Protein AF-A0A8C6T7V8-F1 (afdb_monomer_lite)

Sequence (149 aa):
MKMLRFRSPSLRSVDQEILCTIRLLDDSEISCSIQRDTKGQYLLDHVCNHYNLMEKDYFGIRYVDPEKQRHWLKPNKAVVRQMKSAQQPYTMCFRVKFYPHEPMKIKEELTSPVLVAKHAFLRDIIVRKRTGVQSRLERAPSSQLSVQT

Radius of gyration: 23.54 Å; chains: 1; bounding box: 68×48×85 Å

Foldseek 3Di:
DDPDPPPDPPPVPPFPWAWAWEQELLRDIDIDTDGQFAFQLVVLVVRCVVVVHPCSVQKFKWFAAPVRDIDTGDRGGGPCVVCVRPDPPHYIYIGGDDDPPDPPVCPPDDPDVVVVVVVVVVVVSVVCSVPVDPDDPPDDPPDDDDDDD

Secondary structure (DSSP, 8-state):
-----------TTS---EEEEEE-TTS-EEEEEE-TT-BHHHHHHHHHHHTT-S-GGGEEEEEE-TT--EEEPPTTSBHHHHSTTSPSSEEEEEEE----S-SSGGGSS---HHHHHHHHHHHHHHHHHHH------------------

Structure (mmCIF, N/CA/C/O backbone):
data_AF-A0A8C6T7V8-F1
#
_entry.id   AF-A0A8C6T7V8-F1
#
loop_
_atom_site.group_PDB
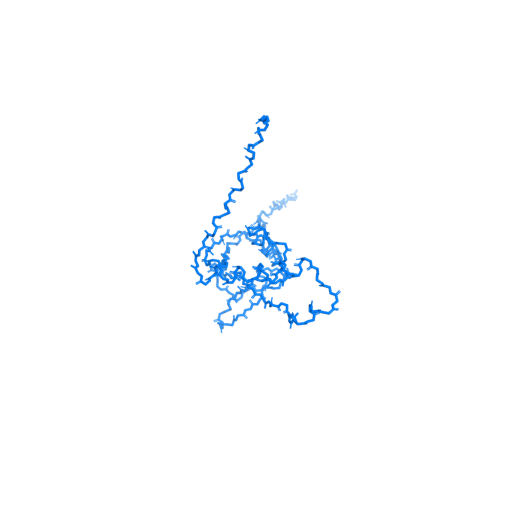_atom_site.id
_atom_site.type_symbol
_atom_site.label_atom_id
_atom_site.label_alt_id
_atom_site.label_comp_id
_atom_site.label_asym_id
_atom_site.label_entity_id
_atom_site.label_seq_id
_atom_site.pdbx_PDB_ins_code
_atom_site.Cartn_x
_atom_site.Cartn_y
_atom_site.Cartn_z
_atom_site.occupancy
_atom_site.B_iso_or_equiv
_atom_site.auth_seq_id
_atom_site.auth_co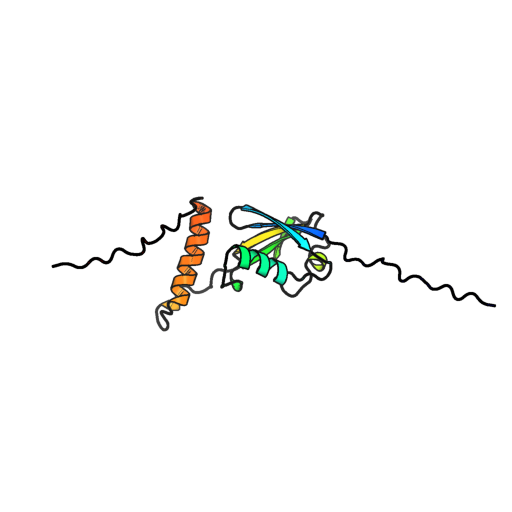mp_id
_atom_site.auth_asym_id
_atom_site.auth_atom_id
_atom_site.pdbx_PDB_model_num
ATOM 1 N N . MET A 1 1 ? -3.070 21.329 55.517 1.00 42.19 1 MET A N 1
ATOM 2 C CA . MET A 1 1 ? -2.074 20.824 54.545 1.00 42.19 1 MET A CA 1
ATOM 3 C C . MET A 1 1 ? -2.821 20.339 53.305 1.00 42.19 1 MET A C 1
ATOM 5 O O . MET A 1 1 ? -3.625 19.426 53.423 1.00 42.19 1 MET A O 1
ATOM 9 N N . LYS A 1 2 ? -2.671 21.002 52.149 1.00 40.59 2 LYS A N 1
ATOM 10 C CA . LYS A 1 2 ? -3.310 20.574 50.890 1.00 40.59 2 LYS A CA 1
ATOM 11 C C . LYS A 1 2 ? -2.434 19.489 50.268 1.00 40.59 2 LYS A C 1
ATOM 13 O O . LYS A 1 2 ? -1.326 19.786 49.837 1.00 40.59 2 LYS A O 1
ATOM 18 N N . MET A 1 3 ? -2.911 18.245 50.253 1.00 41.12 3 MET A N 1
ATOM 19 C CA . MET A 1 3 ? -2.239 17.174 49.520 1.00 41.12 3 MET A CA 1
ATOM 20 C C . MET A 1 3 ? -2.287 17.495 48.026 1.00 41.12 3 MET A C 1
ATOM 22 O O . MET A 1 3 ? -3.354 17.471 47.408 1.00 41.12 3 MET A O 1
ATOM 26 N N . LEU A 1 4 ? -1.128 17.822 47.453 1.00 43.91 4 LEU A N 1
ATOM 27 C CA . LEU A 1 4 ? -0.936 17.860 46.011 1.00 43.91 4 LEU A CA 1
ATOM 28 C C . LEU A 1 4 ? -1.153 16.436 45.499 1.00 43.91 4 LEU A C 1
ATOM 30 O O . LEU A 1 4 ? -0.313 15.558 45.683 1.00 43.91 4 LEU A O 1
ATOM 34 N N . ARG A 1 5 ? -2.314 16.194 44.883 1.00 47.78 5 ARG A N 1
ATOM 35 C CA . ARG A 1 5 ? -2.516 15.001 44.066 1.00 47.78 5 ARG A CA 1
ATOM 36 C C . ARG A 1 5 ? -1.521 15.094 42.918 1.00 47.78 5 ARG A C 1
ATOM 38 O O . ARG A 1 5 ? -1.770 15.810 41.950 1.00 47.78 5 ARG A O 1
ATOM 45 N N . PHE A 1 6 ? -0.411 14.370 43.025 1.00 48.94 6 PHE A N 1
ATOM 46 C CA . PHE A 1 6 ? 0.344 13.956 41.855 1.00 48.94 6 PHE A CA 1
ATOM 47 C C . PHE A 1 6 ? -0.652 13.228 40.954 1.00 48.94 6 PHE A C 1
ATOM 49 O O . PHE A 1 6 ? -1.046 12.094 41.222 1.00 48.94 6 PHE A O 1
ATOM 56 N N . ARG A 1 7 ? -1.138 13.917 39.916 1.00 47.34 7 ARG A N 1
ATOM 57 C CA . ARG A 1 7 ? -1.722 13.241 38.767 1.00 47.34 7 ARG A CA 1
ATOM 58 C C . ARG A 1 7 ? -0.585 12.402 38.217 1.00 47.34 7 ARG A C 1
ATOM 60 O O . ARG A 1 7 ? 0.313 12.942 37.577 1.00 47.34 7 ARG A O 1
ATOM 67 N N . SER A 1 8 ? -0.601 11.108 38.522 1.00 48.47 8 SER A N 1
ATOM 68 C CA . SER A 1 8 ? 0.184 10.123 37.793 1.00 48.47 8 SER A CA 1
ATOM 69 C C . SER A 1 8 ? 0.040 10.460 36.308 1.00 48.47 8 SER A C 1
ATOM 71 O O . SER A 1 8 ? -1.097 10.704 35.876 1.00 48.47 8 SER A O 1
ATOM 73 N N . PRO A 1 9 ? 1.134 10.553 35.532 1.00 41.47 9 PRO A N 1
ATOM 74 C CA . PRO A 1 9 ? 1.004 10.716 34.097 1.00 41.47 9 PRO A CA 1
ATOM 75 C C . PRO A 1 9 ? 0.177 9.521 33.648 1.00 41.47 9 PRO A C 1
ATOM 77 O O . PRO A 1 9 ? 0.573 8.371 33.833 1.00 41.47 9 PRO A O 1
ATOM 80 N N . SER A 1 10 ? -1.049 9.772 33.192 1.00 45.72 10 SER A N 1
ATOM 81 C CA . SER A 1 10 ? -1.862 8.679 32.703 1.00 45.72 10 SER A CA 1
ATOM 82 C C . SER A 1 10 ? -1.089 8.127 31.515 1.00 45.72 10 SER A C 1
ATOM 84 O O . SER A 1 10 ? -0.937 8.837 30.524 1.00 45.72 10 SER A O 1
ATOM 86 N N . LEU A 1 11 ? -0.625 6.882 31.601 1.00 50.94 11 LEU A N 1
ATOM 87 C CA . LEU A 1 11 ? -0.050 6.098 30.499 1.00 50.94 11 LEU A CA 1
ATOM 88 C C . LEU A 1 11 ? -1.061 5.880 29.346 1.00 50.94 11 LEU A C 1
ATOM 90 O O . LEU A 1 11 ? -0.934 4.958 28.548 1.00 50.94 11 LEU A O 1
ATOM 94 N N . ARG A 1 12 ? -2.096 6.723 29.241 1.00 49.31 12 ARG A N 1
ATOM 95 C CA . ARG A 1 12 ? -3.102 6.756 28.182 1.00 49.31 12 ARG A CA 1
ATOM 96 C C . ARG A 1 12 ? -2.525 7.396 26.915 1.00 49.31 12 ARG A C 1
ATOM 98 O O . ARG A 1 12 ? -3.105 8.341 26.392 1.00 49.31 12 ARG A O 1
ATOM 105 N N . SER A 1 13 ? -1.389 6.899 26.438 1.00 49.09 13 SER A N 1
ATOM 106 C CA . SER A 1 13 ? -0.925 7.130 25.064 1.00 49.09 13 SER A CA 1
ATOM 107 C C . SER A 1 13 ? 0.208 6.188 24.643 1.00 49.09 13 SER A C 1
ATOM 109 O O . SER A 1 13 ? 1.015 6.580 23.809 1.00 49.09 13 SER A O 1
ATOM 111 N N . VAL A 1 14 ? 0.316 4.975 25.204 1.00 52.25 14 VAL A N 1
ATOM 112 C CA . VAL A 1 14 ? 1.149 3.950 24.552 1.00 52.25 14 VAL A CA 1
ATOM 113 C C . VAL A 1 14 ? 0.493 3.673 23.203 1.00 52.25 14 VAL A C 1
ATOM 115 O O . VAL A 1 14 ? -0.691 3.333 23.155 1.00 52.25 14 VAL A O 1
ATOM 118 N N . ASP A 1 15 ? 1.227 3.971 22.136 1.00 59.22 15 ASP A N 1
ATOM 119 C CA . ASP A 1 15 ? 0.774 3.990 20.752 1.00 59.22 15 ASP A CA 1
ATOM 120 C C . ASP A 1 15 ? -0.117 2.797 20.429 1.00 59.22 15 ASP A C 1
ATOM 122 O O . ASP A 1 15 ? 0.326 1.653 20.389 1.00 59.22 15 ASP A O 1
ATOM 126 N N . GLN A 1 16 ? -1.407 3.063 20.220 1.00 73.50 16 GLN A N 1
ATOM 127 C CA . GLN A 1 16 ? -2.335 2.028 19.799 1.00 73.50 16 GLN A CA 1
ATOM 128 C C . GLN A 1 16 ? -1.951 1.603 18.384 1.00 73.50 16 GLN A C 1
ATOM 130 O O . GLN A 1 16 ? -2.287 2.277 17.406 1.00 73.50 16 GLN A O 1
ATOM 135 N N . GLU A 1 17 ? -1.217 0.504 18.321 1.00 85.38 17 GLU A N 1
ATOM 136 C CA . GLU A 1 17 ? -0.847 -0.197 17.111 1.00 85.38 17 GLU A CA 1
ATOM 137 C C . GLU A 1 17 ? -2.100 -0.729 16.410 1.00 85.38 17 GLU A C 1
ATOM 139 O O . GLU A 1 17 ? -2.964 -1.372 17.010 1.00 85.38 17 GLU A O 1
ATOM 144 N N . ILE A 1 18 ? -2.226 -0.399 15.129 1.00 90.00 18 ILE A N 1
ATOM 145 C CA . ILE A 1 18 ? -3.336 -0.804 14.275 1.00 90.00 18 ILE A CA 1
ATOM 146 C C . ILE A 1 18 ? -2.788 -1.797 13.262 1.00 90.00 18 ILE A C 1
ATOM 148 O O . ILE A 1 18 ? -1.882 -1.475 12.495 1.00 90.00 18 ILE A O 1
ATOM 152 N N . LEU A 1 19 ? -3.372 -2.991 13.231 1.00 90.56 19 LEU A N 1
ATOM 153 C CA . LEU A 1 19 ? -3.022 -4.007 12.248 1.00 90.56 19 LEU A CA 1
ATOM 154 C C . LEU A 1 19 ? -3.584 -3.643 10.872 1.00 90.56 19 LEU A C 1
ATOM 156 O O . LEU A 1 19 ? -4.751 -3.255 10.730 1.00 90.56 19 LEU A O 1
ATOM 160 N N . CYS A 1 20 ? -2.754 -3.797 9.848 1.00 92.81 20 CYS A N 1
ATOM 161 C CA . CYS A 1 20 ? -3.152 -3.674 8.458 1.00 92.81 20 CYS A CA 1
ATOM 162 C C . CYS A 1 20 ? -2.527 -4.774 7.601 1.00 92.81 20 CYS A C 1
ATOM 164 O O . CYS A 1 20 ? -1.459 -5.297 7.909 1.00 92.81 20 CYS A O 1
ATOM 166 N N . THR A 1 21 ? -3.201 -5.105 6.508 1.00 95.50 21 THR A N 1
ATOM 167 C CA . THR A 1 21 ? -2.771 -6.125 5.554 1.00 95.50 21 THR A CA 1
ATOM 168 C C . THR A 1 21 ? -2.558 -5.476 4.198 1.00 95.50 21 THR A C 1
ATOM 170 O O . THR A 1 21 ? -3.423 -4.751 3.693 1.00 95.50 21 THR A O 1
ATOM 173 N N . ILE A 1 22 ? -1.403 -5.732 3.588 1.00 96.06 22 ILE A N 1
ATOM 174 C CA . ILE A 1 22 ? -1.088 -5.297 2.230 1.00 96.06 22 ILE A CA 1
ATOM 175 C C . ILE A 1 22 ? -1.008 -6.524 1.336 1.00 96.06 22 ILE A C 1
ATOM 177 O O . ILE A 1 22 ? -0.096 -7.338 1.457 1.00 96.06 22 ILE A O 1
ATOM 181 N N . ARG A 1 23 ? -1.933 -6.611 0.380 1.00 95.12 23 ARG A N 1
ATOM 182 C CA . ARG A 1 23 ? -1.885 -7.612 -0.680 1.00 95.12 23 ARG A CA 1
ATOM 183 C C . ARG A 1 23 ? -0.898 -7.187 -1.757 1.00 95.12 23 ARG A C 1
ATOM 185 O O . ARG A 1 23 ? -1.058 -6.127 -2.379 1.00 95.12 23 ARG A O 1
ATOM 192 N N . LEU A 1 24 ? 0.119 -8.002 -1.973 1.00 91.62 24 LEU A N 1
ATOM 193 C CA . LEU A 1 24 ? 1.250 -7.714 -2.832 1.00 91.62 24 LEU A CA 1
ATOM 194 C C . LEU A 1 24 ? 0.933 -7.933 -4.314 1.00 91.62 24 LEU A C 1
ATOM 196 O O . LEU A 1 24 ? -0.227 -8.013 -4.740 1.00 91.62 24 LEU A O 1
ATOM 200 N N . LEU A 1 25 ? 1.987 -7.943 -5.130 1.00 86.31 25 LEU A N 1
ATOM 201 C CA . LEU A 1 25 ? 1.889 -8.133 -6.562 1.00 86.31 25 LEU A CA 1
ATOM 202 C C . LEU A 1 25 ? 1.515 -9.594 -6.887 1.00 86.31 25 LEU A C 1
ATOM 204 O O . LEU A 1 25 ? 0.536 -9.834 -7.578 1.00 86.31 25 LEU A O 1
ATOM 208 N N . ASP A 1 26 ? 2.199 -10.576 -6.351 1.00 82.81 26 ASP A N 1
ATOM 209 C CA . ASP A 1 26 ? 1.860 -12.004 -6.511 1.00 82.81 26 ASP A CA 1
ATOM 210 C C . ASP A 1 26 ? 0.576 -12.456 -5.773 1.00 82.81 26 ASP A C 1
ATOM 212 O O . ASP A 1 26 ? 0.332 -13.648 -5.640 1.00 82.81 26 ASP A O 1
ATOM 216 N N . ASP A 1 27 ? -0.242 -11.512 -5.293 1.00 85.88 27 ASP A N 1
ATOM 217 C CA . ASP A 1 27 ? -1.429 -11.735 -4.462 1.00 85.88 27 ASP A CA 1
ATOM 218 C C . ASP A 1 27 ? -1.158 -12.397 -3.097 1.00 85.88 27 ASP A C 1
ATOM 220 O O . ASP A 1 27 ? -2.113 -12.640 -2.358 1.00 85.88 27 ASP A O 1
ATOM 224 N N . SER A 1 28 ? 0.110 -12.571 -2.703 1.00 90.25 28 SER A N 1
ATOM 225 C CA . SER A 1 28 ? 0.467 -12.841 -1.306 1.00 90.25 28 SER A CA 1
ATOM 226 C C . SER A 1 28 ? 0.139 -11.639 -0.412 1.00 90.25 28 SER A C 1
ATOM 228 O O . SER A 1 28 ? -0.105 -10.525 -0.889 1.00 90.25 28 SER A O 1
ATOM 230 N N . GLU A 1 29 ? 0.116 -11.851 0.900 1.00 93.69 29 GLU A N 1
ATOM 231 C CA . GLU A 1 29 ? -0.242 -10.828 1.879 1.00 93.69 29 GLU A CA 1
ATOM 232 C C . GLU A 1 29 ? 0.868 -10.640 2.911 1.00 93.69 29 GLU A C 1
ATOM 234 O O . GLU A 1 29 ? 1.448 -11.605 3.404 1.00 93.69 29 GLU A O 1
ATOM 239 N N . ILE A 1 30 ? 1.140 -9.380 3.256 1.00 92.62 30 ILE A N 1
ATOM 240 C CA . ILE A 1 30 ? 1.997 -9.011 4.384 1.00 92.62 30 ILE A CA 1
ATOM 241 C C . ILE A 1 30 ? 1.144 -8.273 5.408 1.00 92.62 30 ILE A C 1
ATOM 243 O O . ILE A 1 30 ? 0.447 -7.311 5.074 1.00 92.62 30 ILE A O 1
ATOM 247 N N . SER A 1 31 ? 1.234 -8.711 6.660 1.00 92.75 31 SER A N 1
ATOM 248 C CA . SER A 1 31 ? 0.649 -8.020 7.806 1.00 92.75 31 SER A CA 1
ATOM 249 C C . SER A 1 31 ? 1.650 -7.024 8.384 1.00 92.75 31 SER A C 1
ATOM 251 O O . SER A 1 31 ? 2.813 -7.358 8.610 1.00 92.75 31 SER A O 1
ATOM 253 N N . CYS A 1 32 ? 1.197 -5.804 8.649 1.00 90.56 32 CYS A N 1
ATOM 254 C CA . CYS A 1 32 ? 1.993 -4.733 9.231 1.00 90.56 32 CYS A CA 1
ATOM 255 C C . CYS A 1 32 ? 1.252 -4.117 10.422 1.00 90.56 32 CYS A C 1
ATOM 257 O O . CYS A 1 32 ? 0.026 -4.007 10.421 1.00 90.56 32 CYS A O 1
ATOM 259 N N . SER A 1 33 ? 2.008 -3.667 11.420 1.00 91.38 33 SER A N 1
ATOM 260 C CA . SER A 1 33 ? 1.489 -2.824 12.494 1.00 91.38 33 SER A CA 1
ATOM 261 C C . SER A 1 33 ? 1.815 -1.366 12.183 1.00 91.38 33 SER A C 1
ATOM 263 O O . SER A 1 33 ? 2.950 -1.047 11.824 1.00 91.38 33 SER A O 1
ATOM 265 N N . ILE A 1 34 ? 0.819 -0.483 12.264 1.00 91.88 34 ILE A N 1
ATOM 266 C CA . ILE A 1 34 ? 0.987 0.952 12.025 1.00 91.88 34 ILE A CA 1
ATOM 267 C C . ILE A 1 34 ? 0.485 1.780 13.201 1.00 91.88 34 ILE A C 1
ATOM 269 O O . ILE A 1 34 ? -0.507 1.452 13.851 1.00 91.88 34 ILE A O 1
ATOM 273 N N . GLN A 1 35 ? 1.139 2.911 13.426 1.00 92.25 35 GLN A N 1
ATOM 274 C CA . GLN A 1 35 ? 0.723 3.919 14.391 1.00 92.25 35 GLN A CA 1
ATOM 275 C C . GLN A 1 35 ? -0.178 4.973 13.729 1.00 92.25 35 GLN A C 1
ATOM 277 O O . GLN A 1 35 ? -0.338 5.037 12.503 1.00 92.25 35 GLN A O 1
ATOM 282 N N . ARG A 1 36 ? -0.798 5.833 14.546 1.00 90.25 36 ARG A N 1
ATOM 283 C CA . ARG A 1 36 ? -1.786 6.830 14.083 1.00 90.25 36 ARG A CA 1
ATOM 284 C C . ARG A 1 36 ? -1.215 7.848 13.094 1.00 90.25 36 ARG A C 1
ATOM 286 O O . ARG A 1 36 ? -1.956 8.379 12.261 1.00 90.25 36 ARG A O 1
ATOM 293 N N . ASP A 1 37 ? 0.073 8.133 13.194 1.00 91.31 37 ASP A N 1
ATOM 294 C CA . ASP A 1 37 ? 0.814 9.104 12.393 1.00 91.31 37 ASP A CA 1
ATOM 295 C C . ASP A 1 37 ? 1.641 8.461 11.266 1.00 91.31 37 ASP A C 1
ATOM 297 O O . ASP A 1 37 ? 2.146 9.185 10.401 1.00 91.31 37 ASP A O 1
ATOM 301 N N . THR A 1 38 ? 1.715 7.122 11.213 1.00 94.50 38 THR A N 1
ATOM 302 C CA . THR A 1 38 ? 2.444 6.390 10.173 1.00 94.50 38 THR A CA 1
ATOM 303 C C . THR A 1 38 ? 1.984 6.846 8.792 1.00 94.50 38 THR A C 1
ATOM 305 O O . THR A 1 38 ? 0.799 6.796 8.447 1.00 94.50 38 THR A O 1
ATOM 308 N N . LYS A 1 39 ? 2.937 7.334 7.995 1.00 96.50 39 LYS A N 1
ATOM 309 C CA . LYS A 1 39 ? 2.704 7.881 6.654 1.00 96.50 39 LYS A CA 1
ATOM 310 C C . LYS A 1 39 ? 2.582 6.771 5.617 1.00 96.50 39 LYS A C 1
ATOM 312 O O . LYS A 1 39 ? 3.218 5.730 5.738 1.00 96.50 39 LYS A O 1
ATOM 317 N N . GLY A 1 40 ? 1.834 7.028 4.544 1.00 95.31 40 GLY A N 1
ATOM 318 C CA . GLY A 1 40 ? 1.736 6.087 3.425 1.00 95.31 40 GLY A CA 1
ATOM 319 C C . GLY A 1 40 ? 3.086 5.753 2.783 1.00 95.31 40 GLY A C 1
ATOM 320 O O . GLY A 1 40 ? 3.269 4.633 2.316 1.00 95.31 40 GLY A O 1
ATOM 321 N N . GLN A 1 41 ? 4.042 6.689 2.821 1.00 95.50 41 GLN A N 1
ATOM 322 C CA . GLN A 1 41 ? 5.404 6.471 2.332 1.00 95.50 41 GLN A CA 1
ATOM 323 C C . GLN A 1 41 ? 6.103 5.313 3.055 1.00 95.50 41 GLN A C 1
ATOM 325 O O . GLN A 1 41 ? 6.752 4.510 2.402 1.00 95.50 41 GLN A O 1
ATOM 330 N N . TYR A 1 42 ? 5.904 5.172 4.370 1.00 95.12 42 TYR A N 1
ATOM 331 C CA . TYR A 1 42 ? 6.517 4.095 5.152 1.00 95.12 42 TYR A CA 1
ATOM 332 C C . TYR A 1 42 ? 6.081 2.712 4.652 1.00 95.12 42 TYR A C 1
ATOM 334 O O . TYR A 1 42 ? 6.914 1.840 4.428 1.00 95.12 42 TYR A O 1
ATOM 342 N N . LEU A 1 43 ? 4.779 2.529 4.407 1.00 94.88 43 LEU A N 1
ATOM 343 C CA . LEU A 1 43 ? 4.255 1.273 3.867 1.00 94.88 43 LEU A CA 1
ATOM 344 C C . LEU A 1 43 ? 4.749 1.010 2.442 1.00 94.88 43 LEU A C 1
ATOM 346 O O . LEU A 1 43 ? 5.056 -0.129 2.096 1.00 94.88 43 LEU A O 1
ATOM 350 N N . LEU A 1 44 ? 4.833 2.058 1.618 1.00 93.50 44 LEU A N 1
ATOM 351 C CA . LEU A 1 44 ? 5.359 1.943 0.262 1.00 93.50 44 LEU A CA 1
ATOM 352 C C . LEU A 1 44 ? 6.826 1.506 0.284 1.00 93.50 44 LEU A C 1
ATOM 354 O O . LEU A 1 44 ? 7.194 0.570 -0.417 1.00 93.50 44 LEU A O 1
ATOM 358 N N . ASP A 1 45 ? 7.645 2.142 1.119 1.00 92.56 45 ASP A N 1
ATOM 359 C CA . ASP A 1 45 ? 9.052 1.796 1.287 1.00 92.56 45 ASP A CA 1
ATOM 360 C C . ASP A 1 45 ? 9.225 0.374 1.812 1.00 92.56 45 ASP A C 1
ATOM 362 O O . ASP A 1 45 ? 10.061 -0.358 1.290 1.00 92.56 45 ASP A O 1
ATOM 366 N N . HIS A 1 46 ? 8.408 -0.041 2.781 1.00 92.94 46 HIS A N 1
ATOM 367 C CA . HIS A 1 46 ? 8.437 -1.391 3.335 1.00 92.94 46 HIS A CA 1
ATOM 368 C C . HIS A 1 46 ? 8.224 -2.459 2.253 1.00 92.94 46 HIS A C 1
ATOM 370 O O . HIS A 1 46 ? 9.035 -3.375 2.110 1.00 92.94 46 HIS A O 1
ATOM 376 N N . VAL A 1 47 ? 7.179 -2.309 1.435 1.00 91.19 47 VAL A N 1
ATOM 377 C CA . VAL A 1 47 ? 6.871 -3.267 0.362 1.00 91.19 47 VAL A CA 1
ATOM 378 C C . VAL A 1 47 ? 7.882 -3.184 -0.783 1.00 91.19 47 VAL A C 1
ATOM 380 O O . VAL A 1 47 ? 8.279 -4.209 -1.334 1.00 91.19 47 VAL A O 1
ATOM 383 N N . CYS A 1 48 ? 8.347 -1.984 -1.136 1.00 87.12 48 CYS A N 1
ATOM 384 C CA . CYS A 1 48 ? 9.383 -1.829 -2.153 1.00 87.12 48 CYS A CA 1
ATOM 385 C C . CYS A 1 48 ? 10.700 -2.483 -1.726 1.00 87.12 48 CYS A C 1
ATOM 387 O O . CYS A 1 48 ? 11.329 -3.152 -2.540 1.00 87.12 48 CYS A O 1
ATOM 389 N N . ASN A 1 49 ? 11.087 -2.356 -0.456 1.00 85.88 49 ASN A N 1
ATOM 390 C CA . ASN A 1 49 ? 12.276 -3.012 0.080 1.00 85.88 49 ASN A CA 1
ATOM 391 C C . ASN A 1 49 ? 12.117 -4.541 0.091 1.00 85.88 49 ASN A C 1
ATOM 393 O O . ASN A 1 49 ? 13.070 -5.236 -0.243 1.00 85.88 49 ASN A O 1
ATOM 397 N N . HIS A 1 50 ? 10.922 -5.068 0.388 1.00 82.75 50 HIS A N 1
ATOM 398 C CA . HIS A 1 50 ? 10.636 -6.509 0.315 1.00 82.75 50 HIS A CA 1
ATOM 399 C C . HIS A 1 50 ? 10.901 -7.096 -1.084 1.00 82.75 50 HIS A C 1
ATOM 401 O O . HIS A 1 50 ? 11.456 -8.183 -1.210 1.00 82.75 50 HIS A O 1
ATOM 407 N N . TYR A 1 51 ? 10.558 -6.352 -2.138 1.00 78.38 51 TYR A N 1
ATOM 408 C CA . TYR A 1 51 ? 10.818 -6.732 -3.532 1.00 78.38 51 TYR A CA 1
ATOM 409 C C . TYR A 1 51 ? 12.171 -6.233 -4.074 1.00 78.38 51 TYR A C 1
ATOM 411 O O . TYR A 1 51 ? 12.454 -6.410 -5.260 1.00 78.38 51 TYR A O 1
ATOM 419 N N . ASN A 1 52 ? 12.998 -5.590 -3.241 1.00 77.25 52 ASN A N 1
ATOM 420 C CA . ASN A 1 52 ? 14.264 -4.965 -3.633 1.00 77.25 52 ASN A CA 1
ATOM 421 C C . ASN A 1 52 ? 14.116 -3.957 -4.805 1.00 77.25 52 ASN A C 1
ATOM 423 O O . ASN A 1 52 ? 14.973 -3.857 -5.685 1.00 77.25 52 ASN A O 1
ATOM 427 N N . LEU A 1 53 ? 13.000 -3.215 -4.825 1.00 76.69 53 LEU A N 1
ATOM 428 C CA . LEU A 1 53 ? 12.630 -2.252 -5.867 1.00 76.69 53 LEU A CA 1
ATOM 429 C C . LEU A 1 53 ? 13.334 -0.911 -5.664 1.00 76.69 53 LEU A C 1
ATOM 431 O O . LEU A 1 53 ? 13.073 -0.201 -4.692 1.00 76.69 53 LEU A O 1
ATOM 435 N N . MET A 1 54 ? 14.144 -0.514 -6.645 1.00 71.94 54 MET A N 1
ATOM 436 C CA . MET A 1 54 ? 14.776 0.811 -6.672 1.00 71.94 54 MET A CA 1
ATOM 437 C C . MET A 1 54 ? 13.807 1.917 -7.115 1.00 71.94 54 MET A C 1
ATOM 439 O O . MET A 1 54 ? 13.906 3.057 -6.669 1.00 71.94 54 MET A O 1
ATOM 443 N N . GLU A 1 55 ? 12.842 1.592 -7.974 1.00 73.56 55 GLU A N 1
ATOM 444 C CA . GLU A 1 55 ? 12.023 2.581 -8.683 1.00 73.56 55 GLU A CA 1
ATOM 445 C C . GLU A 1 55 ? 10.601 2.645 -8.136 1.00 73.56 55 GLU A C 1
ATOM 447 O O . GLU A 1 55 ? 9.646 2.123 -8.712 1.00 73.56 55 GLU A O 1
ATOM 452 N N . LYS A 1 56 ? 10.471 3.291 -6.978 1.00 78.62 56 LYS A N 1
ATOM 453 C CA . LYS A 1 56 ? 9.235 3.318 -6.185 1.00 78.62 56 LYS A CA 1
ATOM 454 C C . LYS A 1 56 ? 8.101 4.109 -6.848 1.00 78.62 56 LYS A C 1
ATOM 456 O O . LYS A 1 56 ? 6.938 3.799 -6.609 1.00 78.62 56 LYS A O 1
ATOM 461 N N . ASP A 1 57 ? 8.426 5.065 -7.718 1.00 80.38 57 ASP A N 1
ATOM 462 C CA . ASP A 1 57 ? 7.459 5.973 -8.356 1.00 80.38 57 ASP A CA 1
ATOM 463 C C . ASP A 1 57 ? 6.475 5.273 -9.307 1.00 80.38 57 ASP A C 1
ATOM 465 O O . ASP A 1 57 ? 5.378 5.779 -9.559 1.00 80.38 57 ASP A O 1
ATOM 469 N N . TYR A 1 58 ? 6.826 4.086 -9.814 1.00 82.69 58 TYR A N 1
ATOM 470 C CA . TYR A 1 58 ? 5.936 3.288 -10.665 1.00 82.69 58 TYR A CA 1
ATOM 471 C C . TYR A 1 58 ? 4.854 2.553 -9.882 1.00 82.69 58 TYR A C 1
ATOM 473 O O . TYR A 1 58 ? 3.860 2.101 -10.460 1.00 82.69 58 TYR A O 1
ATOM 481 N N . PHE A 1 59 ? 5.023 2.432 -8.571 1.00 87.56 59 PHE A N 1
ATOM 482 C CA . PHE A 1 59 ? 4.148 1.653 -7.720 1.00 87.56 59 PHE A CA 1
ATOM 483 C C . PHE A 1 59 ? 3.377 2.542 -6.752 1.00 87.56 59 PHE A C 1
ATOM 485 O O . PHE A 1 59 ? 3.683 3.708 -6.508 1.00 87.56 59 PHE A O 1
ATOM 492 N N . GLY A 1 60 ? 2.323 1.978 -6.190 1.00 92.56 60 GLY A N 1
ATOM 493 C CA . GLY A 1 60 ? 1.546 2.626 -5.158 1.00 92.56 60 GLY A CA 1
ATOM 494 C C . GLY A 1 60 ? 0.760 1.615 -4.350 1.00 92.56 60 GLY A C 1
ATOM 495 O O . GLY A 1 60 ? 0.578 0.463 -4.743 1.00 92.56 60 GLY A O 1
ATOM 496 N N . ILE A 1 61 ? 0.244 2.078 -3.222 1.00 95.12 61 ILE A N 1
ATOM 497 C CA . ILE A 1 61 ? -0.702 1.322 -2.410 1.00 95.12 61 ILE A CA 1
ATOM 498 C C . ILE A 1 61 ? -2.084 1.915 -2.648 1.00 95.12 61 ILE A C 1
ATOM 500 O O . ILE A 1 61 ? -2.258 3.132 -2.581 1.00 95.12 61 ILE A O 1
ATOM 504 N N . ARG A 1 62 ? -3.067 1.066 -2.944 1.00 94.38 62 ARG A N 1
ATOM 505 C CA . ARG A 1 62 ? -4.473 1.459 -3.067 1.00 94.38 62 ARG A CA 1
ATOM 506 C C . ARG A 1 62 ? -5.337 0.766 -2.028 1.00 94.38 62 ARG A C 1
ATOM 508 O O . ARG A 1 62 ? -5.055 -0.367 -1.652 1.00 94.38 62 ARG A O 1
ATOM 515 N N . TYR A 1 63 ? -6.421 1.412 -1.635 1.00 94.12 63 TYR A N 1
ATOM 516 C CA . TYR A 1 63 ? -7.471 0.836 -0.800 1.00 94.12 63 TYR A CA 1
ATOM 517 C C . TYR A 1 63 ? -8.834 1.020 -1.472 1.00 94.12 63 TYR A C 1
ATOM 519 O O . TYR A 1 63 ? -8.942 1.676 -2.515 1.00 94.12 63 TYR A O 1
ATOM 527 N N . VAL A 1 64 ? -9.850 0.376 -0.909 1.00 91.25 64 VAL A N 1
ATOM 528 C CA . VAL A 1 64 ? -11.247 0.505 -1.328 1.00 91.25 64 VAL A CA 1
ATOM 529 C C . VAL A 1 64 ? -12.016 1.119 -0.164 1.00 91.25 64 VAL A C 1
ATOM 531 O O . VAL A 1 64 ? -11.839 0.677 0.971 1.00 91.25 64 VAL A O 1
ATOM 534 N N . ASP A 1 65 ? -12.788 2.170 -0.422 1.00 90.00 65 ASP A N 1
ATOM 535 C CA . ASP A 1 65 ? -13.659 2.783 0.587 1.00 90.00 65 ASP A CA 1
ATOM 536 C C . ASP A 1 65 ? -15.003 2.022 0.709 1.00 90.00 65 ASP A C 1
ATOM 538 O O . ASP A 1 65 ? -15.267 1.103 -0.079 1.00 90.00 65 ASP A O 1
ATOM 542 N N . PRO A 1 66 ? -15.854 2.338 1.703 1.00 88.00 66 PRO A N 1
ATOM 543 C CA . PRO A 1 66 ? -17.175 1.713 1.840 1.00 88.00 66 PRO A CA 1
ATOM 544 C C . PRO A 1 66 ? -18.065 1.855 0.601 1.00 88.00 66 PRO A C 1
ATOM 546 O O . PRO A 1 66 ? -18.846 0.956 0.289 1.00 88.00 66 PRO A O 1
ATOM 549 N N . GLU A 1 67 ? -17.907 2.945 -0.147 1.00 90.12 67 GLU A N 1
ATOM 550 C CA . GLU A 1 67 ? -18.600 3.242 -1.402 1.00 90.12 67 GLU A CA 1
ATOM 551 C C . GLU A 1 67 ? -18.028 2.466 -2.608 1.00 90.12 67 GLU A C 1
ATOM 553 O O . GLU A 1 67 ? -18.409 2.700 -3.762 1.00 90.12 67 GLU A O 1
ATOM 558 N N . LYS A 1 68 ? -17.131 1.502 -2.354 1.00 87.62 68 LYS A N 1
ATOM 559 C CA . LYS A 1 68 ? -16.467 0.630 -3.337 1.00 87.62 68 LYS A CA 1
ATOM 560 C C . LYS A 1 68 ? -15.586 1.381 -4.341 1.00 87.62 68 LYS A C 1
ATOM 562 O O . LYS A 1 68 ? -15.199 0.816 -5.370 1.00 87.62 68 LYS A O 1
ATOM 567 N N . GLN A 1 69 ? -15.214 2.621 -4.045 1.00 90.38 69 GLN A N 1
ATOM 568 C CA . GLN A 1 69 ? -14.300 3.419 -4.849 1.00 90.38 69 GLN A CA 1
ATOM 569 C C . GLN A 1 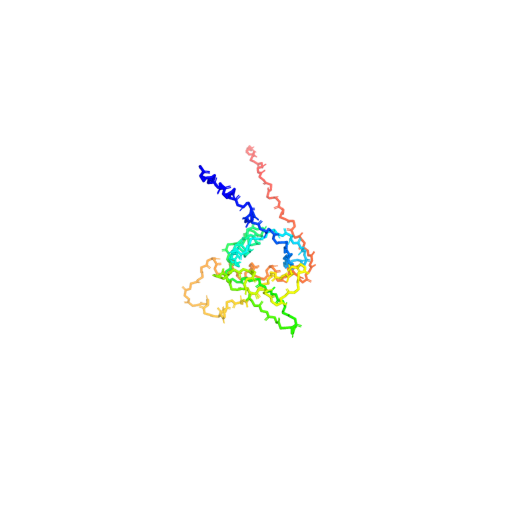69 ? -12.849 3.090 -4.515 1.00 90.38 69 GLN A C 1
ATOM 571 O O . GLN A 1 69 ? -12.471 2.810 -3.377 1.00 90.38 69 GLN A O 1
ATOM 576 N N . ARG A 1 70 ? -12.007 3.102 -5.550 1.00 91.56 70 ARG A N 1
ATOM 577 C CA . ARG A 1 70 ? -10.583 2.776 -5.435 1.00 91.56 70 ARG A CA 1
ATOM 578 C C . ARG A 1 70 ? -9.784 4.053 -5.242 1.00 91.56 70 ARG A C 1
ATOM 580 O O . ARG A 1 70 ? -9.777 4.914 -6.118 1.00 91.56 70 ARG A O 1
ATOM 587 N N . HIS A 1 71 ? -9.024 4.112 -4.157 1.00 93.25 71 HIS A N 1
ATOM 588 C CA . HIS A 1 71 ? -8.213 5.275 -3.810 1.00 93.25 71 HIS A CA 1
ATOM 589 C C . HIS A 1 71 ? -6.747 4.907 -3.695 1.00 93.25 71 HIS A C 1
ATOM 591 O O . HIS A 1 71 ? -6.397 3.902 -3.081 1.00 93.25 71 HIS A O 1
ATOM 597 N N . TRP A 1 72 ? -5.875 5.749 -4.245 1.00 94.62 72 TRP A N 1
ATOM 598 C CA . TRP A 1 72 ? -4.440 5.654 -3.997 1.00 94.62 72 TRP A CA 1
ATOM 599 C C . TRP A 1 72 ? -4.089 6.330 -2.678 1.00 94.62 72 TRP A C 1
ATOM 601 O O . TRP A 1 72 ? -4.488 7.467 -2.412 1.00 94.62 72 TRP A O 1
ATOM 611 N N . LEU A 1 73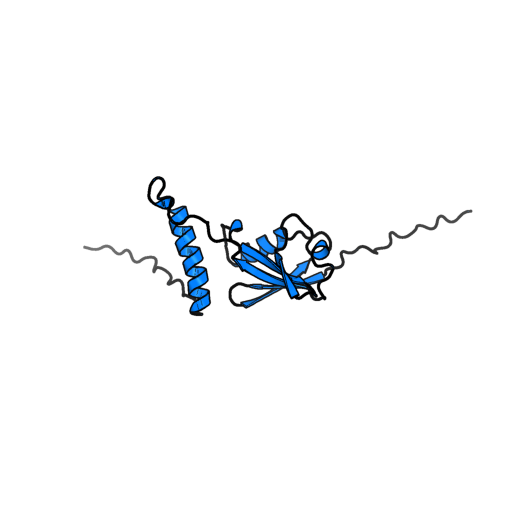 ? -3.289 5.642 -1.874 1.00 95.19 73 LEU A N 1
ATOM 612 C CA . LEU A 1 73 ? -2.718 6.183 -0.658 1.00 95.19 73 LEU A CA 1
ATOM 613 C C . LEU A 1 73 ? -1.742 7.308 -1.016 1.00 95.19 73 LEU A C 1
ATOM 615 O O . LEU A 1 73 ? -0.840 7.145 -1.840 1.00 95.19 73 LEU A O 1
ATOM 619 N N . LYS A 1 74 ? -1.916 8.470 -0.393 1.00 94.69 74 LYS A N 1
ATOM 620 C CA . LYS A 1 74 ? -0.998 9.601 -0.529 1.00 94.69 74 LYS A CA 1
ATOM 621 C C . LYS A 1 74 ? 0.217 9.343 0.370 1.00 94.69 74 LYS A C 1
ATOM 623 O O . LYS A 1 74 ? 0.018 9.195 1.580 1.00 94.69 74 LYS A O 1
ATOM 628 N N . PRO A 1 75 ? 1.451 9.341 -0.167 1.00 93.44 75 PRO A N 1
ATOM 629 C CA . PRO A 1 75 ? 2.651 8.999 0.600 1.00 93.44 75 PRO A CA 1
ATOM 630 C C . PRO A 1 75 ? 2.903 9.969 1.759 1.00 93.44 75 PRO A C 1
ATOM 632 O O . PRO A 1 75 ? 3.248 9.556 2.861 1.00 93.44 75 PRO A O 1
ATOM 635 N N . ASN A 1 76 ? 2.615 11.254 1.547 1.00 94.25 76 ASN A N 1
ATOM 636 C CA . ASN A 1 76 ? 2.878 12.321 2.516 1.00 94.25 76 ASN A CA 1
ATOM 637 C C . ASN A 1 76 ? 1.803 12.462 3.607 1.00 94.25 76 ASN A C 1
ATOM 639 O O . ASN A 1 76 ? 1.889 13.367 4.437 1.00 94.25 76 ASN A O 1
ATOM 643 N N . LYS A 1 77 ? 0.768 11.611 3.614 1.00 95.69 77 LYS A N 1
ATOM 644 C CA . LYS A 1 77 ? -0.323 11.662 4.598 1.00 95.69 77 LYS A CA 1
ATOM 645 C C . LYS A 1 77 ? -0.345 10.396 5.451 1.00 95.69 77 LYS A C 1
ATOM 647 O O . LYS A 1 77 ? -0.022 9.312 4.971 1.00 95.69 77 LYS A O 1
ATOM 652 N N . ALA A 1 78 ? -0.774 10.540 6.705 1.00 95.12 78 ALA A N 1
ATOM 653 C CA . ALA A 1 78 ? -0.965 9.409 7.607 1.00 95.12 78 ALA A CA 1
ATOM 654 C C . ALA A 1 78 ? -1.999 8.424 7.040 1.00 95.12 78 ALA A C 1
ATOM 656 O O . ALA A 1 78 ? -3.029 8.852 6.507 1.00 95.12 78 ALA A O 1
ATOM 657 N N . VAL A 1 79 ? -1.736 7.123 7.154 1.00 94.38 79 VAL A N 1
ATOM 658 C CA . VAL A 1 79 ? -2.595 6.057 6.609 1.00 94.38 79 VAL A CA 1
ATOM 659 C C . VAL A 1 79 ? -3.965 6.084 7.272 1.00 94.38 79 VAL A C 1
ATOM 661 O O . VAL A 1 79 ? -4.984 6.201 6.596 1.00 94.38 79 VAL A O 1
ATOM 664 N N . VAL A 1 80 ? -3.984 6.129 8.605 1.00 92.62 80 VAL A N 1
ATOM 665 C CA . VAL A 1 80 ? -5.210 6.168 9.415 1.00 92.62 80 VAL A CA 1
ATOM 666 C C . VAL A 1 80 ? -6.102 7.359 9.052 1.00 92.62 80 VAL A C 1
ATOM 668 O O . VAL A 1 80 ? -7.322 7.243 9.021 1.00 92.62 80 VAL A O 1
ATOM 671 N N . ARG A 1 81 ? -5.514 8.517 8.714 1.00 92.50 81 ARG A N 1
ATOM 672 C CA . ARG A 1 81 ? -6.284 9.707 8.304 1.00 92.50 81 ARG A CA 1
ATOM 673 C C . ARG A 1 81 ? -6.952 9.553 6.941 1.00 92.50 81 ARG A C 1
ATOM 675 O O . ARG A 1 81 ? -7.925 10.257 6.690 1.00 92.50 81 ARG A O 1
ATOM 682 N N . GLN A 1 82 ? -6.407 8.709 6.072 1.00 93.31 82 GLN A N 1
ATOM 683 C CA . GLN A 1 82 ? -6.945 8.441 4.738 1.00 93.31 82 GLN A CA 1
ATOM 684 C C . GLN A 1 82 ? -7.972 7.311 4.776 1.00 93.31 82 GLN A C 1
ATOM 686 O O . GLN A 1 82 ? -8.962 7.368 4.064 1.00 93.31 82 GLN A O 1
ATOM 691 N N . MET A 1 83 ? -7.771 6.336 5.661 1.00 90.12 83 MET A N 1
ATOM 692 C CA . MET A 1 83 ? -8.607 5.143 5.785 1.00 90.12 83 MET A CA 1
ATOM 693 C C . MET A 1 83 ? -9.711 5.269 6.842 1.00 90.12 83 MET A C 1
ATOM 695 O O . MET A 1 83 ? -10.258 4.260 7.261 1.00 90.12 83 MET A O 1
ATOM 699 N N . LYS A 1 84 ? -10.067 6.488 7.274 1.00 83.06 84 LYS A N 1
ATOM 700 C CA . LYS A 1 84 ? -11.056 6.706 8.350 1.00 83.06 84 LYS A CA 1
ATOM 701 C C . LYS A 1 84 ? -12.402 6.027 8.095 1.00 83.06 84 LYS A C 1
ATOM 703 O O . LYS A 1 84 ? -13.024 5.569 9.042 1.00 83.06 84 LYS A O 1
ATOM 708 N N . SER A 1 85 ? -12.842 6.012 6.839 1.00 79.50 85 SER A N 1
ATOM 709 C CA . SER A 1 85 ? -14.103 5.384 6.444 1.00 79.50 85 SER A CA 1
ATOM 710 C C . SER A 1 85 ? -13.948 3.885 6.189 1.00 79.50 85 SER A C 1
ATOM 712 O O . SER A 1 85 ? -14.941 3.177 6.155 1.00 79.50 85 SER A O 1
ATOM 714 N N . ALA A 1 86 ? -12.725 3.379 6.002 1.00 79.69 86 ALA A N 1
ATOM 715 C CA . ALA A 1 86 ? -12.505 1.966 5.730 1.00 79.69 86 ALA A CA 1
ATOM 716 C C . ALA A 1 86 ? -12.711 1.133 7.003 1.00 79.69 86 ALA A C 1
ATOM 718 O O . ALA A 1 86 ? -12.260 1.501 8.090 1.00 79.69 86 ALA A O 1
ATOM 719 N N . GLN A 1 87 ? -13.370 -0.015 6.858 1.00 77.44 87 GLN A N 1
ATOM 720 C CA . GLN A 1 87 ? -13.584 -0.944 7.960 1.00 77.44 87 GLN A CA 1
ATOM 721 C C . GLN A 1 87 ? -12.254 -1.590 8.382 1.00 77.44 87 GLN A C 1
ATOM 723 O O . GLN A 1 87 ? -11.429 -1.941 7.537 1.00 77.44 87 GLN A O 1
ATOM 728 N N . GLN A 1 88 ? -12.040 -1.732 9.692 1.00 79.25 88 GLN A N 1
ATOM 729 C CA . GLN A 1 88 ? -10.905 -2.485 10.226 1.00 79.25 88 GLN A CA 1
ATOM 730 C C . GLN A 1 88 ? -11.184 -4.000 10.191 1.00 79.25 88 GLN A C 1
ATOM 732 O O . GLN A 1 88 ? -12.331 -4.397 10.409 1.00 79.25 88 GLN A O 1
ATOM 737 N N . PRO A 1 89 ? -10.156 -4.845 9.976 1.00 82.25 89 PRO A N 1
ATOM 738 C CA . PRO A 1 89 ? -8.746 -4.492 9.769 1.00 82.25 89 PRO A CA 1
ATOM 739 C C . PRO A 1 89 ? -8.486 -3.863 8.391 1.00 82.25 89 PRO A C 1
ATOM 741 O O . PRO A 1 89 ? -9.094 -4.231 7.386 1.00 82.25 89 PRO A O 1
ATOM 744 N N . TYR A 1 90 ? -7.574 -2.887 8.340 1.00 89.88 90 TYR A N 1
ATOM 745 C CA . TYR A 1 90 ? -7.294 -2.160 7.102 1.00 89.88 90 TYR A CA 1
ATOM 746 C C . TYR A 1 90 ? -6.673 -3.082 6.057 1.00 89.88 90 TYR A C 1
ATOM 748 O O . TYR A 1 90 ? -5.563 -3.572 6.244 1.00 89.88 90 TYR A O 1
ATOM 756 N N . THR A 1 91 ? -7.360 -3.250 4.927 1.00 92.44 91 THR A N 1
ATOM 757 C CA . THR A 1 91 ? -6.863 -4.033 3.792 1.00 92.44 91 THR A CA 1
ATOM 758 C C . THR A 1 91 ? -6.505 -3.117 2.630 1.00 92.44 91 THR A C 1
ATOM 760 O O . THR A 1 91 ? -7.298 -2.280 2.192 1.00 92.44 91 THR A O 1
ATOM 763 N N . MET A 1 92 ? -5.291 -3.277 2.115 1.00 95.12 92 MET A N 1
ATOM 764 C CA . MET A 1 92 ? -4.729 -2.476 1.034 1.00 95.12 92 MET A CA 1
ATOM 765 C C . MET A 1 92 ? -4.103 -3.374 -0.034 1.00 95.12 92 MET A C 1
ATOM 767 O O . MET A 1 92 ? -3.890 -4.566 0.164 1.00 95.12 92 MET A O 1
ATOM 771 N N . CYS A 1 93 ? -3.803 -2.813 -1.200 1.00 94.69 93 CYS A N 1
ATOM 772 C CA . CYS A 1 93 ? -3.199 -3.531 -2.317 1.00 94.69 93 CYS A CA 1
ATOM 773 C C . CYS A 1 93 ? -2.033 -2.734 -2.897 1.00 94.69 93 CYS A C 1
ATOM 775 O O . CYS A 1 93 ? -2.226 -1.608 -3.357 1.00 94.69 93 CYS A O 1
ATOM 777 N N . PHE A 1 94 ? -0.853 -3.340 -2.965 1.00 94.38 94 PHE A N 1
ATOM 778 C CA . PHE A 1 94 ? 0.299 -2.790 -3.672 1.00 94.38 94 PHE A CA 1
ATOM 779 C C . PHE A 1 94 ? 0.173 -3.070 -5.174 1.00 94.38 94 PHE A C 1
ATOM 781 O O . PHE A 1 94 ? -0.038 -4.212 -5.588 1.00 94.38 94 PHE A O 1
ATOM 788 N N . ARG A 1 95 ? 0.192 -2.034 -6.015 1.00 90.94 95 ARG A N 1
ATOM 789 C CA . ARG A 1 95 ? -0.106 -2.121 -7.455 1.00 90.94 95 ARG A CA 1
ATOM 790 C C . ARG A 1 95 ? 0.746 -1.133 -8.255 1.00 90.94 95 ARG A C 1
ATOM 792 O O . ARG A 1 95 ? 1.227 -0.143 -7.719 1.00 90.94 95 ARG A O 1
ATOM 799 N N . VAL A 1 96 ? 0.889 -1.392 -9.553 1.00 87.00 96 VAL A N 1
ATOM 800 C CA . VAL A 1 96 ? 1.505 -0.456 -10.508 1.00 87.00 96 VAL A CA 1
ATOM 801 C C . VAL A 1 96 ? 0.553 0.727 -10.720 1.00 87.00 96 VAL A C 1
ATOM 803 O O . VAL A 1 96 ? -0.639 0.511 -10.952 1.00 87.00 96 VAL A O 1
ATOM 806 N N . LYS A 1 97 ? 1.054 1.960 -10.595 1.00 82.31 97 LYS A N 1
ATOM 807 C CA . LYS A 1 97 ? 0.269 3.203 -10.687 1.00 82.31 97 LYS A CA 1
ATOM 808 C C . LYS A 1 97 ? 0.326 3.815 -12.084 1.00 82.31 97 LYS A C 1
ATOM 810 O O . LYS A 1 97 ? -0.715 4.167 -12.630 1.00 82.31 97 LYS A O 1
ATOM 815 N N . PHE A 1 98 ? 1.521 3.915 -12.658 1.00 70.81 98 PHE A N 1
ATOM 816 C CA . PHE A 1 98 ? 1.737 4.450 -13.999 1.00 70.81 98 PHE A CA 1
ATOM 817 C C . PHE A 1 98 ? 2.808 3.646 -14.725 1.00 70.81 98 PHE A C 1
ATOM 819 O O . PHE A 1 98 ? 3.828 3.287 -14.144 1.00 70.81 98 PHE A O 1
ATOM 826 N N . TYR A 1 99 ? 2.583 3.418 -16.015 1.00 55.09 99 TYR A N 1
ATOM 827 C CA . TYR A 1 99 ? 3.662 3.151 -16.954 1.00 55.09 99 TYR A CA 1
ATOM 828 C C . TYR A 1 99 ? 4.247 4.497 -17.381 1.00 55.09 99 TYR A C 1
ATOM 830 O O . TYR A 1 99 ? 3.476 5.450 -17.531 1.00 55.09 99 TYR A O 1
ATOM 838 N N . PRO A 1 100 ? 5.569 4.618 -17.576 1.00 50.34 100 PRO A N 1
ATOM 839 C CA . PRO A 1 100 ? 6.125 5.823 -18.176 1.00 50.34 100 PRO A CA 1
ATOM 840 C C . PRO A 1 100 ? 5.401 6.103 -19.505 1.00 50.34 100 PRO A C 1
ATOM 842 O O . PRO A 1 100 ? 5.279 5.217 -20.349 1.00 50.34 100 PRO A O 1
ATOM 845 N N . HIS A 1 101 ? 4.862 7.318 -19.645 1.00 42.59 101 HIS A N 1
ATOM 846 C CA . HIS A 1 101 ? 3.867 7.683 -20.665 1.00 42.59 101 HIS A CA 1
ATOM 847 C C . HIS A 1 101 ? 4.427 7.719 -22.100 1.00 42.59 101 HIS A C 1
ATOM 849 O O . HIS A 1 101 ? 3.675 7.895 -23.054 1.00 42.59 101 HIS A O 1
ATOM 855 N N . GLU A 1 102 ? 5.738 7.541 -22.276 1.00 40.44 102 GLU A N 1
ATOM 856 C CA . GLU A 1 102 ? 6.393 7.631 -23.579 1.00 40.44 102 GLU A CA 1
ATOM 857 C C . GLU A 1 102 ? 7.471 6.547 -23.754 1.00 40.44 102 GLU A C 1
ATOM 859 O O . GLU A 1 102 ? 8.644 6.774 -23.463 1.00 40.44 102 GLU A O 1
ATOM 864 N N . PRO A 1 103 ? 7.115 5.367 -24.292 1.00 47.00 103 PRO A N 1
ATOM 865 C CA . PRO A 1 103 ? 8.100 4.402 -24.778 1.00 47.00 103 PRO A CA 1
ATOM 866 C C . PRO A 1 103 ? 8.835 4.878 -26.050 1.00 47.00 103 PRO A C 1
ATOM 868 O O . PRO A 1 103 ? 9.875 4.322 -26.388 1.00 47.00 103 PRO A O 1
ATOM 871 N N . MET A 1 104 ? 8.311 5.881 -26.775 1.00 43.12 104 MET A N 1
ATOM 872 C CA . MET A 1 104 ? 8.783 6.240 -28.126 1.00 43.12 104 MET A CA 1
ATOM 873 C C . MET A 1 104 ? 9.768 7.415 -28.214 1.00 43.12 104 MET A C 1
ATOM 875 O O . MET A 1 104 ? 10.481 7.486 -29.209 1.00 43.12 104 MET A O 1
ATOM 879 N N . LYS A 1 105 ? 9.913 8.274 -27.193 1.00 43.94 105 LYS A N 1
ATOM 880 C CA . LYS A 1 105 ? 11.000 9.284 -27.181 1.00 43.94 105 LYS A CA 1
ATOM 881 C C . LYS A 1 105 ? 12.380 8.701 -26.839 1.00 43.94 105 LYS A C 1
ATOM 883 O O . LYS A 1 105 ? 13.380 9.401 -26.873 1.00 43.94 105 LYS A O 1
ATOM 888 N N . ILE A 1 106 ? 12.448 7.399 -26.555 1.00 44.03 106 ILE A N 1
ATOM 889 C CA . ILE A 1 106 ? 13.685 6.674 -26.227 1.00 44.03 106 ILE A CA 1
ATOM 890 C C . ILE A 1 106 ? 14.511 6.348 -27.490 1.00 44.03 106 ILE A C 1
ATOM 892 O O . ILE A 1 106 ? 15.638 5.878 -27.381 1.00 44.03 106 ILE A O 1
ATOM 896 N N . LYS A 1 107 ? 13.993 6.602 -28.702 1.00 47.59 107 LYS A N 1
ATOM 897 C CA . LYS A 1 107 ? 14.718 6.267 -29.937 1.00 47.59 107 LYS A CA 1
ATOM 898 C C . LYS A 1 107 ? 15.784 7.273 -30.367 1.00 47.59 107 LYS A C 1
ATOM 900 O O . LYS A 1 107 ? 16.671 6.855 -31.100 1.00 47.59 107 LYS A O 1
ATOM 905 N N . GLU A 1 108 ? 15.724 8.536 -29.944 1.00 48.88 108 GLU A N 1
ATOM 906 C CA . GLU A 1 108 ? 16.531 9.569 -30.614 1.00 48.88 108 GLU A CA 1
ATOM 907 C C . GLU A 1 108 ? 17.579 10.291 -29.774 1.00 48.88 108 GLU A C 1
ATOM 909 O O . GLU A 1 108 ? 18.406 10.961 -30.379 1.00 48.88 108 GLU A O 1
ATOM 914 N N . GLU A 1 109 ? 17.671 10.111 -28.448 1.00 44.72 109 GLU A N 1
ATOM 915 C CA . GLU A 1 109 ? 18.776 10.797 -27.748 1.00 44.72 109 GLU A CA 1
ATOM 916 C C . GLU A 1 109 ? 19.460 10.092 -26.580 1.00 44.72 109 GLU A C 1
ATOM 918 O O . GLU A 1 109 ? 20.603 10.421 -26.294 1.00 44.72 109 GLU A O 1
ATOM 923 N N . LEU A 1 110 ? 18.873 9.101 -25.904 1.00 47.03 110 LEU A N 1
ATOM 924 C CA . LEU A 1 110 ? 19.535 8.498 -24.740 1.00 47.03 110 LEU A CA 1
ATOM 925 C C . LEU A 1 110 ? 19.146 7.028 -24.580 1.00 47.03 110 LEU A C 1
ATOM 927 O O . LEU A 1 110 ? 18.229 6.691 -23.827 1.00 47.03 110 LEU A O 1
ATOM 931 N N . THR A 1 111 ? 19.897 6.127 -25.216 1.00 53.41 111 THR A N 1
ATOM 932 C CA . THR A 1 111 ? 19.917 4.693 -24.878 1.00 53.41 111 THR A CA 1
ATOM 933 C C . THR A 1 111 ? 20.594 4.502 -23.516 1.00 53.41 111 THR A C 1
ATOM 935 O O . THR A 1 111 ? 21.631 3.858 -23.396 1.00 53.41 111 THR A O 1
ATOM 938 N N . SER A 1 112 ? 20.054 5.113 -22.461 1.00 59.97 112 SER A N 1
ATOM 939 C CA . SER A 1 112 ? 20.529 4.878 -21.104 1.00 59.97 112 SER A CA 1
ATOM 940 C C . SER A 1 112 ? 20.193 3.426 -20.747 1.00 59.97 112 SER A C 1
ATOM 942 O O . SER A 1 112 ? 19.005 3.076 -20.755 1.00 59.97 112 SER A O 1
ATOM 944 N N . PRO A 1 113 ? 21.183 2.574 -20.410 1.00 58.03 113 PRO A N 1
ATOM 945 C CA . PRO A 1 113 ? 20.949 1.186 -19.996 1.00 58.03 113 PRO A CA 1
ATOM 946 C C . PRO A 1 113 ? 19.888 1.071 -18.897 1.00 58.03 113 PRO A C 1
ATOM 948 O O . PRO A 1 113 ? 19.139 0.098 -18.834 1.00 58.03 113 PRO A O 1
ATOM 951 N N . VAL A 1 114 ? 19.776 2.123 -18.080 1.00 52.72 114 VAL A N 1
ATOM 952 C CA . VAL A 1 114 ? 18.780 2.268 -17.027 1.00 52.72 114 VAL A CA 1
ATOM 953 C C . VAL A 1 114 ? 17.360 2.166 -17.591 1.00 52.72 114 VAL A C 1
ATOM 955 O O . VAL A 1 114 ? 16.615 1.315 -17.125 1.00 52.72 114 VAL A O 1
ATOM 958 N N . LEU A 1 115 ? 16.979 2.950 -18.610 1.00 54.47 115 LEU A N 1
ATOM 959 C CA . LEU A 1 115 ? 15.607 2.986 -19.157 1.00 54.47 115 LEU A CA 1
ATOM 960 C C . LEU A 1 115 ? 15.175 1.652 -19.783 1.00 54.47 115 LEU A C 1
ATOM 962 O O . LEU A 1 115 ? 14.033 1.221 -19.604 1.00 54.47 115 LEU A O 1
ATOM 966 N N . VAL A 1 116 ? 16.097 0.978 -20.475 1.00 60.78 116 VAL A N 1
ATOM 967 C CA . VAL A 1 116 ? 15.864 -0.359 -21.043 1.00 60.78 116 VAL A CA 1
ATOM 968 C C . VAL A 1 116 ? 15.646 -1.378 -19.925 1.00 60.78 116 VAL A C 1
ATOM 970 O O . VAL A 1 116 ? 14.700 -2.167 -19.994 1.00 60.78 116 VAL A O 1
ATOM 973 N N . ALA A 1 117 ? 16.452 -1.313 -18.861 1.00 58.22 117 ALA A N 1
ATOM 974 C CA . ALA A 1 117 ? 16.274 -2.149 -17.681 1.00 58.22 117 ALA A CA 1
ATOM 975 C C . ALA A 1 117 ? 14.932 -1.877 -16.977 1.00 58.22 117 ALA A C 1
ATOM 977 O O . ALA A 1 117 ? 14.256 -2.838 -16.619 1.00 58.22 117 ALA A O 1
ATOM 978 N N . LYS A 1 118 ? 14.474 -0.615 -16.865 1.00 59.09 118 LYS A N 1
ATOM 979 C CA . LYS A 1 118 ? 13.153 -0.281 -16.278 1.00 59.09 118 LYS A CA 1
ATOM 980 C C . LYS A 1 118 ? 12.010 -0.951 -17.030 1.00 59.09 118 LYS A C 1
ATOM 982 O O . LYS A 1 118 ? 11.103 -1.530 -16.435 1.00 59.09 118 LYS A O 1
ATOM 987 N N . HIS A 1 119 ? 12.047 -0.872 -18.361 1.00 60.50 119 HIS A N 1
ATOM 988 C CA . HIS A 1 119 ? 11.004 -1.437 -19.214 1.00 60.50 119 HIS A CA 1
ATOM 989 C C . HIS A 1 119 ? 11.015 -2.963 -19.190 1.00 60.50 119 HIS A C 1
ATOM 991 O O . HIS A 1 119 ? 9.956 -3.582 -19.079 1.00 60.50 119 HIS A O 1
ATOM 997 N N . ALA A 1 120 ? 12.203 -3.571 -19.248 1.00 61.19 120 ALA A N 1
ATOM 998 C CA . ALA A 1 120 ? 12.367 -5.012 -19.094 1.00 61.19 120 ALA A CA 1
ATOM 999 C C . ALA A 1 120 ? 11.876 -5.485 -17.719 1.00 61.19 120 ALA A C 1
ATOM 1001 O O . ALA A 1 120 ? 11.201 -6.503 -17.643 1.00 61.19 120 ALA A O 1
ATOM 1002 N N . PHE A 1 121 ? 12.127 -4.716 -16.660 1.00 65.81 121 PHE A N 1
ATOM 1003 C CA . PHE A 1 121 ? 11.727 -5.035 -15.295 1.00 65.81 121 PHE A CA 1
ATOM 1004 C C . PHE A 1 121 ? 10.217 -4.911 -15.065 1.00 65.81 121 PHE A C 1
ATOM 1006 O O . PHE A 1 121 ? 9.599 -5.816 -14.509 1.00 65.81 121 PHE A O 1
ATOM 1013 N N . LEU A 1 122 ? 9.582 -3.838 -15.549 1.00 64.94 122 LEU A N 1
ATOM 1014 C CA . LEU A 1 122 ? 8.122 -3.719 -15.511 1.00 64.94 122 LEU A CA 1
ATOM 1015 C C . LEU A 1 122 ? 7.471 -4.837 -16.330 1.00 64.94 122 LEU A C 1
ATOM 1017 O O . LEU A 1 122 ? 6.527 -5.465 -15.851 1.00 64.94 122 LEU A O 1
ATOM 1021 N N . ARG A 1 123 ? 7.996 -5.134 -17.528 1.00 61.38 123 ARG A N 1
ATOM 1022 C CA . ARG A 1 123 ? 7.534 -6.274 -18.332 1.00 61.38 123 ARG A CA 1
ATOM 1023 C C . ARG A 1 123 ? 7.733 -7.597 -17.608 1.00 61.38 123 ARG A C 1
ATOM 1025 O O . ARG A 1 123 ? 6.798 -8.379 -17.606 1.00 61.38 123 ARG A O 1
ATOM 1032 N N . ASP A 1 124 ? 8.873 -7.840 -16.975 1.00 63.88 124 ASP A N 1
ATOM 1033 C CA . ASP A 1 124 ? 9.142 -9.060 -16.209 1.00 63.88 124 ASP A CA 1
ATOM 1034 C C . ASP A 1 124 ? 8.189 -9.189 -15.012 1.00 63.88 124 ASP A C 1
ATOM 1036 O O . ASP A 1 124 ? 7.546 -10.222 -14.867 1.00 63.88 124 ASP A O 1
ATOM 1040 N N . ILE A 1 125 ? 7.951 -8.120 -14.243 1.00 62.31 125 ILE A N 1
ATOM 1041 C CA . ILE A 1 125 ? 6.938 -8.104 -13.174 1.00 62.31 125 ILE A CA 1
ATOM 1042 C C . ILE A 1 125 ? 5.542 -8.445 -13.720 1.00 62.31 125 ILE A C 1
ATOM 1044 O O . ILE A 1 125 ? 4.807 -9.222 -13.110 1.00 62.31 125 ILE A O 1
ATOM 1048 N N . ILE A 1 126 ? 5.155 -7.885 -14.866 1.00 58.53 126 ILE A N 1
ATOM 1049 C CA . ILE A 1 126 ? 3.831 -8.102 -15.478 1.00 58.53 126 ILE A CA 1
ATOM 1050 C C . ILE A 1 126 ? 3.716 -9.475 -16.139 1.00 58.53 126 ILE A C 1
ATOM 1052 O O . ILE A 1 126 ? 2.637 -10.064 -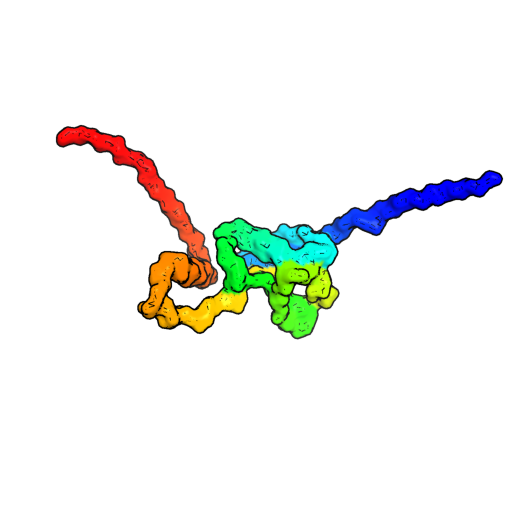16.154 1.00 58.53 126 ILE A O 1
ATOM 1056 N N . VAL A 1 127 ? 4.805 -10.001 -16.690 1.00 55.03 127 VAL A N 1
ATOM 1057 C CA . VAL A 1 127 ? 4.855 -11.329 -17.305 1.00 55.03 127 VAL A CA 1
ATOM 1058 C C . VAL A 1 127 ? 4.851 -12.396 -16.214 1.00 55.03 127 VAL A C 1
ATOM 1060 O O . VAL A 1 127 ? 4.029 -13.305 -16.292 1.00 55.03 127 VAL A O 1
ATOM 1063 N N . ARG A 1 128 ? 5.633 -12.236 -15.138 1.00 52.06 128 ARG A N 1
ATOM 1064 C CA . ARG A 1 128 ? 5.609 -13.113 -13.951 1.00 52.06 128 ARG A CA 1
ATOM 1065 C C . ARG A 1 128 ? 4.224 -13.175 -13.306 1.00 52.06 128 ARG A C 1
ATOM 1067 O O . ARG A 1 128 ? 3.770 -14.252 -12.934 1.00 52.06 128 ARG A O 1
ATOM 1074 N N . LYS A 1 129 ? 3.500 -12.051 -13.266 1.00 45.19 129 LYS A N 1
ATOM 1075 C CA . LYS A 1 129 ? 2.082 -11.978 -12.857 1.00 45.19 129 LYS A CA 1
ATOM 1076 C C . LYS A 1 129 ? 1.130 -12.804 -13.719 1.00 45.19 129 LYS A C 1
ATOM 1078 O O . LYS A 1 129 ? 0.086 -13.219 -13.231 1.00 45.19 129 LYS A O 1
ATOM 1083 N N . ARG A 1 130 ? 1.434 -12.961 -15.009 1.00 42.53 130 ARG A N 1
ATOM 1084 C CA . ARG A 1 130 ? 0.564 -13.637 -15.981 1.00 42.53 130 ARG A CA 1
ATOM 1085 C C . ARG A 1 130 ? 0.854 -15.131 -16.075 1.00 42.53 130 ARG A C 1
ATOM 1087 O O . ARG A 1 130 ? -0.031 -15.880 -16.468 1.00 42.53 130 ARG A O 1
ATOM 1094 N N . THR A 1 131 ? 2.074 -15.548 -15.735 1.00 42.34 131 THR A N 1
ATOM 1095 C CA . THR A 1 131 ? 2.534 -16.933 -15.891 1.00 42.34 131 THR A CA 1
ATOM 1096 C C . THR A 1 131 ? 2.735 -17.681 -14.574 1.00 42.34 131 THR A C 1
ATOM 1098 O O . THR A 1 131 ? 2.812 -18.902 -14.609 1.00 42.34 131 THR A O 1
ATOM 1101 N N . GLY A 1 132 ? 2.806 -17.010 -13.417 1.00 47.12 132 GLY A N 1
ATOM 1102 C CA . GLY A 1 132 ? 2.990 -17.681 -12.120 1.00 47.12 132 GLY A CA 1
ATOM 1103 C C . GLY A 1 132 ? 4.333 -18.414 -11.976 1.00 47.12 132 GLY A C 1
ATOM 1104 O O . GLY A 1 132 ? 4.483 -19.248 -11.088 1.00 47.12 132 GLY A O 1
ATOM 1105 N N . VAL A 1 133 ? 5.315 -18.131 -12.840 1.00 44.03 133 VAL A N 1
ATOM 1106 C CA . VAL A 1 133 ? 6.610 -18.826 -12.846 1.00 44.03 133 VAL A CA 1
ATOM 1107 C C . VAL A 1 133 ? 7.645 -18.019 -12.064 1.00 44.03 133 VAL A C 1
ATOM 1109 O O . VAL A 1 133 ? 8.121 -16.974 -12.508 1.00 44.03 133 VAL A O 1
ATOM 1112 N N . GLN A 1 134 ? 8.020 -18.534 -10.897 1.00 39.84 134 GLN A N 1
ATOM 1113 C CA . GLN A 1 134 ? 9.153 -18.074 -10.100 1.00 39.84 134 GLN A CA 1
ATOM 1114 C C . GLN A 1 134 ? 10.447 -18.515 -10.802 1.00 39.84 134 GLN A C 1
ATOM 1116 O O . GLN A 1 134 ? 10.892 -19.653 -10.659 1.00 39.84 134 GLN A O 1
ATOM 1121 N N . SER A 1 135 ? 11.038 -17.649 -11.630 1.00 42.34 135 SER A N 1
ATOM 1122 C CA . SER A 1 135 ? 12.287 -17.976 -12.323 1.00 42.34 135 SER A CA 1
ATOM 1123 C C . SER A 1 135 ? 13.448 -17.997 -11.327 1.00 42.34 135 SER A C 1
ATOM 1125 O O . SER A 1 135 ? 13.971 -16.955 -10.928 1.00 42.34 135 SER A O 1
ATOM 1127 N N . ARG A 1 136 ? 13.819 -19.219 -10.938 1.00 38.06 136 ARG A N 1
ATOM 1128 C CA . ARG A 1 136 ? 15.119 -19.642 -10.412 1.00 38.06 136 ARG A CA 1
ATOM 1129 C C . ARG A 1 136 ? 16.234 -18.840 -11.090 1.00 38.06 136 ARG A C 1
ATOM 1131 O O . ARG A 1 136 ? 16.504 -19.041 -12.270 1.00 38.06 136 ARG A O 1
ATOM 1138 N N . LEU A 1 137 ? 16.866 -17.930 -10.350 1.00 36.22 137 LEU A N 1
ATOM 1139 C CA . LEU A 1 137 ? 18.155 -17.381 -10.751 1.00 36.22 137 LEU A CA 1
ATOM 1140 C C . LEU A 1 137 ? 19.141 -18.555 -10.699 1.00 36.22 137 LEU A C 1
ATOM 1142 O O . LEU A 1 137 ? 19.548 -18.990 -9.620 1.00 36.22 137 LEU A O 1
ATOM 1146 N N . GLU A 1 138 ? 19.427 -19.139 -11.859 1.00 36.44 138 GLU A N 1
ATOM 1147 C CA . GLU A 1 138 ? 20.555 -20.046 -12.032 1.00 36.44 138 GLU A CA 1
ATOM 1148 C C . GLU A 1 138 ? 21.805 -19.317 -11.535 1.00 36.44 138 GLU A C 1
ATOM 1150 O O . GLU A 1 138 ? 22.197 -18.268 -12.050 1.00 36.44 138 GLU A O 1
ATOM 1155 N N . ARG A 1 139 ? 22.381 -19.854 -10.457 1.00 34.41 139 ARG A N 1
ATOM 1156 C CA . ARG A 1 139 ? 23.707 -19.489 -9.980 1.00 34.41 139 ARG A CA 1
ATOM 1157 C C . ARG A 1 139 ? 24.671 -19.717 -11.138 1.00 34.41 139 ARG A C 1
ATOM 1159 O O . ARG A 1 139 ? 24.801 -20.846 -11.601 1.00 34.41 139 ARG A O 1
ATOM 1166 N N . ALA A 1 140 ? 25.355 -18.662 -11.568 1.00 35.78 140 ALA A N 1
ATOM 1167 C CA . ALA A 1 140 ? 26.556 -18.812 -12.371 1.00 35.78 140 ALA A CA 1
ATOM 1168 C C . ALA A 1 140 ? 27.507 -19.781 -11.639 1.00 35.78 140 ALA A C 1
ATOM 1170 O O . ALA A 1 140 ? 27.746 -19.584 -10.440 1.00 35.78 140 ALA A O 1
ATOM 1171 N N . PRO A 1 141 ? 28.043 -20.823 -12.295 1.00 34.81 141 PRO A N 1
ATOM 1172 C CA . PRO A 1 141 ? 29.132 -21.574 -11.713 1.00 34.81 141 PRO A CA 1
ATOM 1173 C C . PRO A 1 141 ? 30.372 -20.683 -11.745 1.00 34.81 141 PRO A C 1
ATOM 1175 O O . PRO A 1 141 ? 30.999 -20.478 -12.784 1.00 34.81 141 PRO A O 1
ATOM 1178 N N . SER A 1 142 ? 30.704 -20.122 -10.585 1.00 40.28 142 SER A N 1
ATOM 1179 C CA . SER A 1 142 ? 32.038 -19.608 -10.321 1.00 40.28 142 SER A CA 1
ATOM 1180 C C . SER A 1 142 ? 33.033 -20.758 -10.436 1.00 40.28 142 SER A C 1
ATOM 1182 O O . SER A 1 142 ? 32.868 -21.789 -9.788 1.00 40.28 142 SER A O 1
ATOM 1184 N N . SER A 1 143 ? 34.085 -20.507 -11.215 1.00 42.19 143 SER A N 1
ATOM 1185 C CA . SER A 1 143 ? 35.387 -21.178 -11.200 1.00 42.19 143 SER A CA 1
ATOM 1186 C C . SER A 1 143 ? 35.405 -22.686 -11.467 1.00 42.19 143 SER A C 1
ATOM 1188 O O . SER A 1 143 ? 35.101 -23.475 -10.581 1.00 42.19 143 SER A O 1
ATOM 1190 N N . GLN A 1 144 ? 35.985 -23.070 -12.609 1.00 38.75 144 GLN A N 1
ATOM 1191 C CA . GLN A 1 144 ? 37.292 -23.731 -12.569 1.00 38.75 144 GLN A CA 1
ATOM 1192 C C . GLN A 1 144 ? 38.214 -23.160 -13.654 1.00 38.75 144 GLN A C 1
ATOM 1194 O O . GLN A 1 144 ? 37.993 -23.319 -14.850 1.00 38.75 144 GLN A O 1
ATOM 1199 N N . LEU A 1 145 ? 39.232 -22.441 -13.180 1.00 44.22 145 LEU A N 1
ATOM 1200 C CA . LEU A 1 145 ? 40.506 -22.240 -13.855 1.00 44.22 145 LEU A CA 1
ATOM 1201 C C . LEU A 1 145 ? 41.372 -23.478 -13.570 1.00 44.22 145 LEU A C 1
ATOM 1203 O O . LEU A 1 145 ? 41.606 -23.793 -12.406 1.00 44.22 145 LEU A O 1
ATOM 1207 N N . SER A 1 146 ? 41.890 -24.106 -14.619 1.00 37.25 146 SER A N 1
ATOM 1208 C CA . SER A 1 146 ? 43.090 -24.963 -14.633 1.00 37.25 146 SER A CA 1
ATOM 1209 C C . SER A 1 146 ? 43.461 -25.105 -16.115 1.00 37.25 146 SER A C 1
ATOM 1211 O O . SER A 1 146 ? 42.705 -25.714 -16.863 1.00 37.25 146 SER A O 1
ATOM 1213 N N . VAL A 1 147 ? 44.347 -24.275 -16.67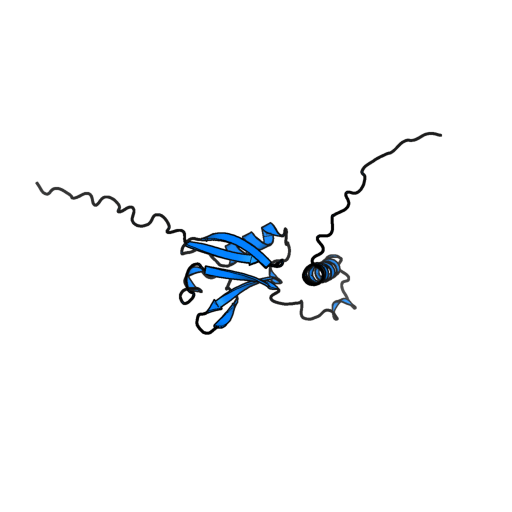9 1.00 42.78 147 VAL A N 1
ATOM 1214 C CA . VAL A 1 147 ? 45.824 -24.393 -16.700 1.00 42.78 147 VAL A CA 1
ATOM 1215 C C . VAL A 1 147 ? 46.301 -25.792 -17.120 1.00 42.78 147 VAL A C 1
ATOM 1217 O O . VAL A 1 147 ? 45.881 -26.769 -16.511 1.00 42.78 147 VAL A O 1
ATOM 1220 N N . GLN A 1 148 ? 47.277 -25.802 -18.048 1.00 38.09 148 GLN A N 1
ATOM 1221 C CA . GLN A 1 148 ? 48.109 -26.909 -18.577 1.00 38.09 148 GLN A CA 1
ATOM 1222 C C . GLN A 1 148 ? 47.559 -27.545 -19.868 1.00 38.09 148 GLN A C 1
ATOM 1224 O O . GLN A 1 148 ? 46.404 -27.949 -19.894 1.00 38.09 148 GLN A O 1
ATOM 1229 N N . THR A 1 149 ? 48.285 -27.660 -20.986 1.00 46.94 149 THR A N 1
ATOM 1230 C CA . THR A 1 149 ? 49.663 -27.317 -21.400 1.00 46.94 149 THR A CA 1
ATOM 1231 C C . THR A 1 149 ? 49.640 -27.101 -22.911 1.00 46.94 149 THR A C 1
ATOM 1233 O O . THR A 1 149 ? 48.839 -27.793 -23.578 1.00 46.94 149 THR A O 1
#

Organism: NCBI:txid47308

pLDDT: mean 70.91, std 21.62, range [34.41, 96.5]

InterPro domains:
  IPR000299 FERM domain [PS50057] (18-149)
  IPR018979 FERM, N-terminal [PF09379] (22-84)
  IPR019747 FERM conserved site [PS00660] (72-102)
  IPR029071 Ubiquitin-like domain superfamily [SSF54236] (19-100)